Protein AF-A0A852K4J1-F1 (afdb_monomer)

Structure (mmCIF, N/CA/C/O backbone):
data_AF-A0A852K4J1-F1
#
_entry.id   AF-A0A852K4J1-F1
#
loop_
_atom_site.group_PDB
_atom_site.id
_atom_site.type_symbol
_atom_site.label_atom_id
_atom_site.label_alt_id
_atom_site.label_comp_id
_atom_site.label_asym_id
_atom_site.label_entity_id
_atom_site.label_seq_id
_atom_site.pdbx_PDB_ins_code
_atom_site.Cartn_x
_atom_site.Cartn_y
_atom_site.Cartn_z
_atom_site.occupancy
_atom_site.B_iso_or_equiv
_atom_site.auth_seq_id
_atom_site.auth_comp_id
_atom_site.auth_asym_id
_atom_site.auth_atom_id
_atom_site.pdbx_PDB_model_num
ATOM 1 N N . ALA A 1 1 ? -12.806 2.051 -1.518 1.00 55.84 1 ALA A N 1
ATOM 2 C CA . ALA A 1 1 ? -11.807 2.020 -2.610 1.00 55.84 1 ALA A CA 1
ATOM 3 C C . ALA A 1 1 ? -11.995 3.136 -3.648 1.00 55.84 1 ALA A C 1
ATOM 5 O O . ALA A 1 1 ? -11.010 3.521 -4.262 1.00 55.84 1 ALA A O 1
ATOM 6 N N . GLU A 1 2 ? -13.200 3.701 -3.827 1.00 62.00 2 GLU A N 1
ATOM 7 C CA . GLU A 1 2 ? -13.460 4.746 -4.837 1.00 62.00 2 GLU A CA 1
ATOM 8 C C . GLU A 1 2 ? -12.541 5.968 -4.742 1.00 62.00 2 GLU A C 1
ATOM 10 O O . GLU A 1 2 ? -12.102 6.444 -5.777 1.00 62.00 2 GLU A O 1
ATOM 15 N N . ALA A 1 3 ? -12.168 6.436 -3.545 1.00 65.25 3 ALA A N 1
ATOM 16 C CA . ALA A 1 3 ? -11.319 7.624 -3.379 1.00 65.25 3 ALA A CA 1
ATOM 17 C C . ALA A 1 3 ? -9.952 7.535 -4.094 1.00 65.25 3 ALA A C 1
ATOM 19 O O . ALA A 1 3 ? -9.443 8.549 -4.561 1.00 65.25 3 ALA A O 1
ATOM 20 N N . LEU A 1 4 ? -9.378 6.333 -4.237 1.00 68.00 4 LEU A N 1
ATOM 21 C CA . LEU A 1 4 ? -8.129 6.132 -4.985 1.00 68.00 4 LEU A CA 1
ATOM 22 C C . LEU A 1 4 ? -8.316 6.341 -6.495 1.00 68.00 4 LEU A C 1
ATOM 24 O O . LEU A 1 4 ? -7.391 6.794 -7.162 1.00 68.00 4 LEU A O 1
ATOM 28 N N . ALA A 1 5 ? -9.513 6.079 -7.029 1.00 73.00 5 ALA A N 1
ATOM 29 C CA . ALA A 1 5 ? -9.820 6.279 -8.445 1.00 73.00 5 ALA A CA 1
ATOM 30 C C . ALA A 1 5 ? -9.829 7.767 -8.848 1.00 73.00 5 ALA A C 1
ATOM 32 O O . ALA A 1 5 ? -9.616 8.088 -10.015 1.00 73.00 5 ALA A O 1
ATOM 33 N N . TRP A 1 6 ? -10.013 8.682 -7.887 1.00 71.38 6 TRP A N 1
ATOM 34 C CA . TRP A 1 6 ? -10.016 10.131 -8.125 1.00 71.38 6 TRP A CA 1
ATOM 35 C C . TRP A 1 6 ? -8.612 10.735 -8.276 1.00 71.38 6 TRP A C 1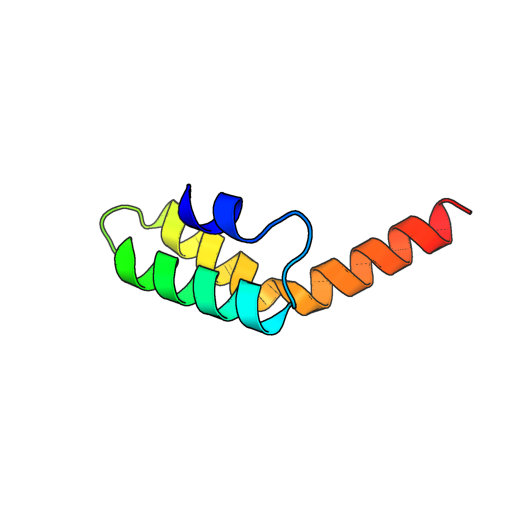
ATOM 37 O O . TRP A 1 6 ? -8.486 11.868 -8.731 1.00 71.38 6 TRP A O 1
ATOM 47 N N . LEU A 1 7 ? -7.547 10.002 -7.930 1.00 66.75 7 LEU A N 1
ATOM 48 C CA . LEU A 1 7 ? -6.170 10.521 -7.928 1.00 66.75 7 LEU A CA 1
ATOM 49 C C . LEU A 1 7 ? -5.496 10.566 -9.307 1.00 66.75 7 LEU A C 1
ATOM 51 O O . LEU A 1 7 ? -4.328 10.943 -9.416 1.00 66.75 7 LEU A O 1
ATOM 55 N N . GLY A 1 8 ? -6.218 10.206 -10.368 1.00 65.38 8 GLY A N 1
ATOM 56 C CA . GLY A 1 8 ? -5.647 10.079 -11.704 1.00 65.38 8 GLY A CA 1
ATOM 57 C C . GLY A 1 8 ? -4.682 8.893 -11.819 1.00 65.38 8 GLY A C 1
ATOM 58 O O . GLY A 1 8 ? -4.471 8.126 -10.884 1.00 65.38 8 GLY A O 1
ATOM 59 N N . HIS A 1 9 ? -4.100 8.713 -13.006 1.00 66.50 9 HIS A N 1
ATOM 60 C CA . HIS A 1 9 ? -3.390 7.479 -13.364 1.00 66.50 9 HIS A CA 1
ATOM 61 C C . HIS A 1 9 ? -2.072 7.250 -12.592 1.00 66.50 9 HIS A C 1
ATOM 63 O O . HIS A 1 9 ? -1.581 6.125 -12.556 1.00 66.50 9 HIS A O 1
ATOM 69 N N . CYS A 1 10 ? -1.483 8.286 -11.977 1.00 72.06 10 CYS A N 1
ATOM 70 C CA . CYS A 1 10 ? -0.187 8.169 -11.301 1.00 72.06 10 CYS A CA 1
ATOM 71 C C . CYS A 1 10 ? 0.060 9.317 -10.297 1.00 72.06 10 CYS A C 1
ATOM 73 O O . CYS A 1 10 ? 0.829 10.238 -10.588 1.00 72.06 10 CYS A O 1
ATOM 75 N N . PRO A 1 11 ? -0.605 9.325 -9.128 1.00 78.06 11 PRO A N 1
ATOM 76 C CA . PRO A 1 11 ? -0.304 10.309 -8.093 1.00 78.06 11 PRO A CA 1
ATOM 77 C C . PRO A 1 11 ? 1.151 10.181 -7.607 1.00 78.06 11 PRO A C 1
ATOM 79 O O . PRO A 1 11 ? 1.716 9.082 -7.637 1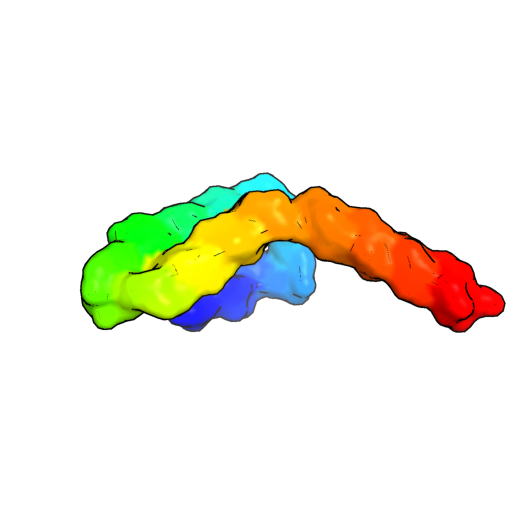.00 78.06 11 PRO A O 1
ATOM 82 N N . PRO A 1 12 ? 1.754 11.268 -7.086 1.00 85.19 12 PRO A N 1
ATOM 83 C CA . PRO A 1 12 ? 3.037 11.187 -6.400 1.00 85.19 12 PRO A CA 1
ATOM 84 C C . PRO A 1 12 ? 3.002 10.118 -5.303 1.00 85.19 12 PRO A C 1
ATOM 86 O O . PRO A 1 12 ? 2.021 10.008 -4.563 1.00 85.19 12 PRO A O 1
ATOM 89 N N . GLY A 1 13 ? 4.082 9.346 -5.171 1.00 84.31 13 GLY A N 1
ATOM 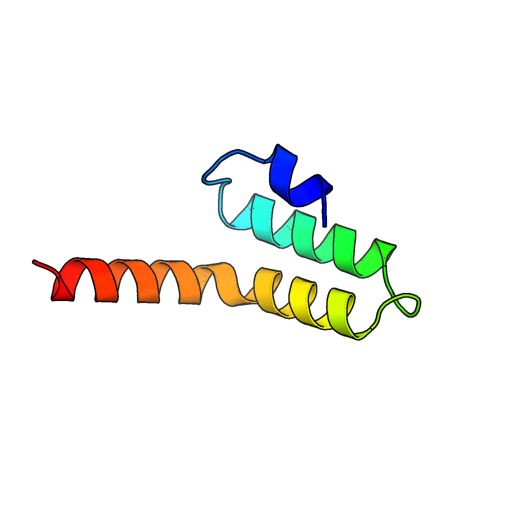90 C CA . GLY A 1 13 ? 4.122 8.198 -4.263 1.00 84.31 13 GLY A CA 1
ATOM 91 C C . GLY A 1 13 ? 3.776 8.531 -2.805 1.00 84.31 13 GLY A C 1
ATOM 92 O O . GLY A 1 13 ? 3.084 7.756 -2.149 1.00 84.31 13 GLY A O 1
ATOM 93 N N . SER A 1 14 ? 4.186 9.705 -2.315 1.00 86.69 14 SER A N 1
ATOM 94 C CA . SER A 1 14 ? 3.844 10.188 -0.971 1.00 86.69 14 SER A CA 1
ATOM 95 C C . SER A 1 14 ? 2.344 10.443 -0.795 1.00 86.69 14 SER A C 1
ATOM 97 O O . SER A 1 14 ? 1.772 10.031 0.211 1.00 86.69 14 SER A O 1
ATOM 99 N N . VAL A 1 15 ? 1.692 11.053 -1.790 1.00 88.38 15 VAL A N 1
ATOM 100 C CA . VAL A 1 15 ? 0.248 11.339 -1.778 1.00 88.38 15 VAL A CA 1
ATOM 101 C C . VAL A 1 15 ? -0.556 10.040 -1.803 1.00 88.38 15 VAL A C 1
ATOM 103 O O . VAL A 1 15 ? -1.499 9.879 -1.029 1.00 88.38 15 VAL A O 1
ATOM 106 N N . TYR A 1 16 ? -0.149 9.081 -2.641 1.00 88.00 16 TYR A N 1
ATOM 107 C CA . TYR A 1 16 ? -0.763 7.753 -2.679 1.00 88.00 16 TYR A CA 1
ATOM 108 C C . TYR A 1 16 ? -0.662 7.039 -1.323 1.00 88.00 16 TYR A C 1
ATOM 110 O O . TYR A 1 16 ? -1.661 6.516 -0.827 1.00 88.00 16 TYR A O 1
ATOM 118 N N . ALA A 1 17 ? 0.519 7.068 -0.693 1.00 90.38 17 ALA A N 1
ATOM 119 C CA . ALA A 1 17 ? 0.739 6.441 0.609 1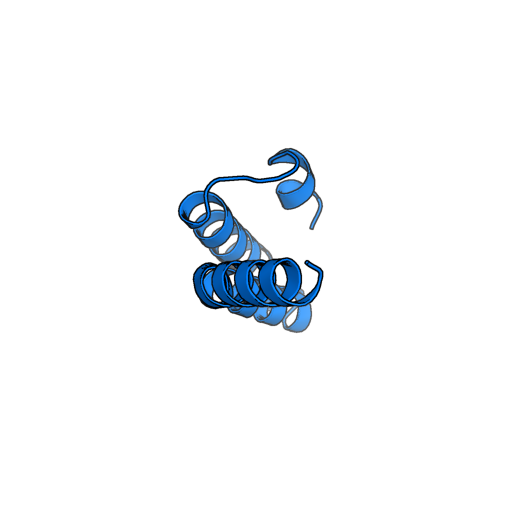.00 90.38 17 ALA A CA 1
ATOM 120 C C . ALA A 1 17 ? -0.141 7.051 1.710 1.00 90.38 17 ALA A C 1
ATOM 122 O O . ALA A 1 17 ? -0.807 6.321 2.445 1.00 90.38 17 ALA A O 1
ATOM 123 N N . GLN A 1 18 ? -0.193 8.383 1.791 1.00 92.44 18 GLN A N 1
ATOM 124 C CA . GLN A 1 18 ? -1.001 9.096 2.784 1.00 92.44 18 GLN A CA 1
ATOM 125 C C . GLN A 1 18 ? -2.497 8.806 2.631 1.00 92.44 18 GLN A C 1
ATOM 127 O O . GLN A 1 18 ? -3.198 8.620 3.624 1.00 92.44 18 GLN A O 1
ATOM 132 N N . LEU A 1 19 ? -2.994 8.719 1.398 1.00 90.94 19 LEU A N 1
ATOM 133 C CA . LEU A 1 19 ? -4.403 8.415 1.150 1.00 90.94 19 LEU A CA 1
ATOM 134 C C . LEU A 1 19 ? -4.755 6.967 1.462 1.00 90.94 19 LEU A C 1
ATOM 136 O O . LEU A 1 19 ? -5.816 6.721 2.031 1.00 90.94 19 LEU A O 1
ATOM 140 N N . CYS A 1 20 ? -3.866 6.021 1.158 1.00 91.94 20 CYS A N 1
ATOM 141 C CA . CYS A 1 20 ? -4.052 4.637 1.579 1.00 91.94 20 CYS A CA 1
ATOM 142 C C . CYS A 1 20 ? -4.135 4.534 3.111 1.00 91.94 20 CYS A C 1
ATOM 144 O O . CYS A 1 20 ? -5.036 3.877 3.624 1.00 91.94 20 CYS A O 1
ATOM 146 N N . GLN A 1 21 ? -3.277 5.249 3.846 1.00 94.38 21 GLN A N 1
ATOM 147 C CA . GLN A 1 21 ? -3.336 5.303 5.313 1.00 94.38 21 GLN A CA 1
ATOM 148 C C . GLN A 1 21 ? -4.638 5.935 5.817 1.00 94.38 21 GLN A C 1
ATOM 150 O O . GLN A 1 21 ? -5.279 5.389 6.711 1.00 94.38 21 GLN A O 1
ATOM 155 N N . LEU A 1 22 ? -5.066 7.052 5.225 1.00 94.88 22 LEU A N 1
ATOM 156 C CA . LEU A 1 22 ? -6.309 7.721 5.612 1.00 94.88 22 LEU A CA 1
ATOM 157 C C . LEU A 1 22 ? -7.538 6.832 5.361 1.00 94.88 22 LEU A C 1
ATOM 159 O O . LEU A 1 22 ? -8.423 6.740 6.209 1.00 94.88 22 LEU A O 1
ATOM 163 N N . LEU A 1 23 ? -7.576 6.133 4.223 1.00 93.00 23 LEU A N 1
ATOM 164 C CA . LEU A 1 23 ? -8.627 5.165 3.909 1.00 93.00 23 LEU A CA 1
ATOM 165 C C . LEU A 1 23 ? -8.603 3.961 4.855 1.00 93.00 23 LEU A C 1
ATOM 167 O O . LEU A 1 23 ? -9.667 3.502 5.264 1.00 93.00 23 LEU A O 1
ATOM 171 N N . ALA A 1 24 ? -7.416 3.473 5.223 1.00 94.81 24 ALA A N 1
ATOM 172 C CA . ALA A 1 24 ? -7.259 2.386 6.184 1.00 94.81 24 ALA A CA 1
ATOM 173 C C . ALA A 1 24 ? -7.807 2.784 7.564 1.00 94.81 24 ALA A C 1
ATOM 175 O O . ALA A 1 24 ? -8.544 2.016 8.176 1.00 94.81 24 ALA A O 1
ATOM 176 N N . LEU A 1 25 ? -7.529 4.012 8.018 1.00 95.19 25 LEU A N 1
ATOM 177 C CA . LEU A 1 25 ? -8.096 4.554 9.258 1.00 95.19 25 LEU A CA 1
ATOM 178 C C . LEU A 1 25 ? -9.623 4.697 9.189 1.00 95.19 25 LEU A C 1
ATOM 180 O O . LEU A 1 25 ? -10.304 4.457 10.182 1.00 95.19 25 LEU A O 1
ATOM 184 N N . ALA A 1 26 ? -10.163 5.080 8.030 1.00 94.62 26 ALA A N 1
ATOM 185 C CA . ALA A 1 26 ? -11.603 5.251 7.842 1.00 94.62 26 ALA A CA 1
ATOM 186 C C . ALA A 1 26 ? -12.371 3.917 7.768 1.00 94.62 26 ALA A C 1
ATOM 188 O O . 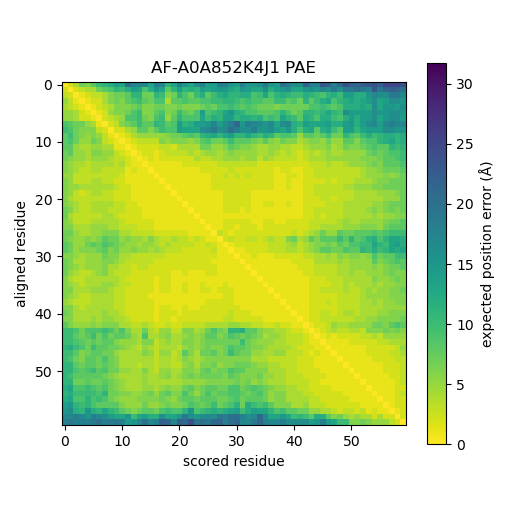ALA A 1 26 ? -13.521 3.850 8.203 1.00 94.62 26 ALA A O 1
ATOM 189 N N . LEU A 1 27 ? -11.761 2.867 7.210 1.00 94.44 27 LEU A N 1
ATOM 190 C CA . LEU A 1 27 ? -12.345 1.523 7.151 1.00 94.44 27 LEU A CA 1
ATOM 191 C C . LEU A 1 27 ? -12.226 0.804 8.498 1.00 94.44 27 LEU A C 1
ATOM 193 O O . LEU A 1 27 ? -13.228 0.305 9.018 1.00 94.44 27 LEU A O 1
ATOM 197 N N . GLY A 1 28 ? -11.017 0.779 9.064 1.00 92.00 28 GLY A N 1
ATOM 198 C CA . GLY A 1 28 ? -10.716 0.148 10.345 1.00 92.00 28 GLY A CA 1
ATOM 199 C C . GLY A 1 28 ? -11.263 -1.279 10.449 1.00 92.00 28 GLY A C 1
ATOM 200 O O . GLY A 1 28 ? -11.204 -2.067 9.502 1.00 92.00 28 GLY A O 1
ATOM 201 N N . ASP A 1 29 ? -11.855 -1.588 11.602 1.00 93.81 29 ASP A N 1
ATOM 202 C CA . ASP A 1 29 ? -12.386 -2.919 11.930 1.00 93.81 29 ASP A CA 1
ATOM 203 C C . ASP A 1 29 ? -13.612 -3.329 11.106 1.00 93.81 29 ASP A C 1
ATOM 205 O O . ASP A 1 29 ? -13.996 -4.498 11.105 1.00 93.81 29 ASP A O 1
ATOM 209 N N . ARG A 1 30 ? -14.247 -2.390 10.391 1.00 95.81 30 ARG A N 1
ATOM 210 C CA . ARG A 1 30 ? -15.399 -2.708 9.532 1.00 95.81 30 ARG A CA 1
ATOM 211 C C . ARG A 1 30 ? -14.985 -3.512 8.301 1.00 95.81 30 ARG A C 1
ATOM 213 O O . ARG A 1 30 ? -15.819 -4.214 7.736 1.00 95.81 30 ARG A O 1
ATOM 220 N N . ASP A 1 31 ? -13.725 -3.387 7.892 1.00 95.69 31 ASP A N 1
ATOM 221 C CA . ASP A 1 31 ? -13.116 -4.145 6.804 1.00 95.69 31 ASP A CA 1
ATOM 222 C C . ASP A 1 31 ? -11.615 -4.351 7.088 1.00 95.69 31 ASP A C 1
ATOM 224 O O . ASP A 1 31 ? -10.764 -3.607 6.587 1.00 95.69 31 ASP A O 1
ATOM 228 N N . PRO A 1 32 ? -11.256 -5.346 7.918 1.00 95.06 32 PRO A N 1
ATOM 229 C CA . PRO A 1 32 ? -9.872 -5.557 8.332 1.00 95.06 32 PRO A CA 1
ATOM 230 C C . PRO A 1 32 ? -8.973 -6.005 7.171 1.00 95.06 32 PRO A C 1
ATOM 232 O O . PRO A 1 32 ? -7.789 -5.667 7.146 1.00 95.06 32 PRO A O 1
ATOM 235 N N . LEU A 1 33 ? -9.521 -6.725 6.185 1.00 96.19 33 LEU A N 1
ATOM 236 C CA . LEU A 1 33 ? -8.773 -7.151 5.000 1.00 96.19 33 LEU A CA 1
ATOM 237 C C . LEU A 1 33 ? -8.492 -5.966 4.070 1.0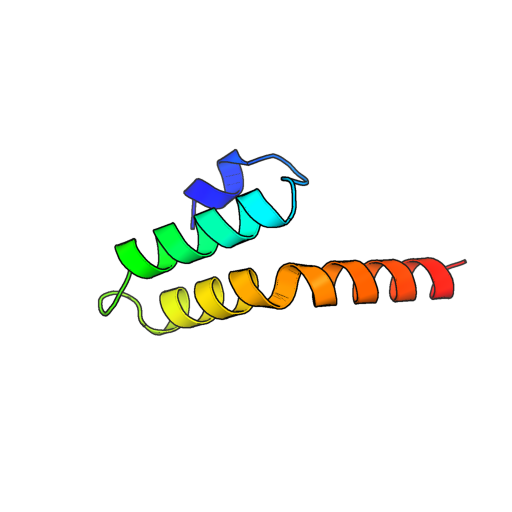0 96.19 33 LEU A C 1
ATOM 239 O O . LEU A 1 33 ? -7.351 -5.796 3.635 1.00 96.19 33 LEU A O 1
ATOM 243 N N . GLY A 1 34 ? -9.491 -5.116 3.813 1.00 94.19 34 GLY A N 1
ATOM 244 C CA . GLY A 1 34 ? -9.303 -3.882 3.049 1.00 94.19 34 GLY A CA 1
ATOM 245 C C . GLY A 1 34 ? -8.325 -2.924 3.729 1.00 94.19 34 GLY A C 1
ATOM 246 O O . GLY A 1 34 ? -7.429 -2.386 3.074 1.00 94.19 34 GLY A O 1
ATOM 247 N N . THR A 1 35 ? -8.426 -2.778 5.051 1.00 95.50 35 THR A N 1
ATOM 248 C CA . THR A 1 35 ? -7.492 -1.991 5.870 1.00 95.50 35 THR A CA 1
ATOM 249 C C . THR A 1 35 ? -6.059 -2.517 5.761 1.00 95.50 35 THR A C 1
ATOM 251 O O . THR A 1 35 ? -5.143 -1.738 5.490 1.00 95.50 35 THR A O 1
ATOM 254 N N . ALA A 1 36 ? -5.847 -3.830 5.904 1.00 95.69 36 ALA A N 1
ATOM 255 C CA . ALA A 1 36 ? -4.524 -4.439 5.764 1.00 95.69 36 ALA A CA 1
ATOM 256 C C . ALA A 1 36 ? -3.943 -4.247 4.353 1.00 95.69 36 ALA A C 1
ATOM 258 O O . ALA A 1 36 ? -2.764 -3.916 4.212 1.00 95.69 36 ALA A O 1
ATOM 259 N N . GLY A 1 37 ? -4.773 -4.395 3.316 1.00 93.56 37 GLY A N 1
ATOM 260 C CA . GLY A 1 37 ? -4.373 -4.149 1.930 1.00 93.56 37 GLY A CA 1
ATOM 261 C C . GLY A 1 37 ? -3.930 -2.704 1.696 1.00 93.56 37 GLY A C 1
ATOM 262 O O . GLY A 1 37 ? -2.864 -2.468 1.134 1.00 93.56 37 GLY A O 1
ATOM 263 N N . LEU A 1 38 ? -4.693 -1.729 2.192 1.00 93.25 38 LEU A N 1
ATOM 264 C CA . LEU A 1 38 ? -4.345 -0.309 2.087 1.00 93.25 38 LEU A CA 1
ATOM 265 C C . LEU A 1 38 ? -3.068 0.041 2.865 1.00 93.25 38 LEU A C 1
ATOM 267 O O . LEU A 1 38 ? -2.233 0.801 2.374 1.00 93.25 38 LEU A O 1
ATOM 271 N N . LEU A 1 39 ? -2.869 -0.533 4.054 1.00 94.31 39 LEU A N 1
ATOM 272 C CA . LEU A 1 39 ? -1.619 -0.360 4.798 1.00 94.31 39 LEU A CA 1
ATOM 273 C C . LEU A 1 39 ? -0.424 -0.922 4.019 1.00 94.31 39 LEU A C 1
ATOM 275 O O . LEU A 1 39 ? 0.587 -0.227 3.893 1.00 94.31 39 LEU A O 1
ATOM 279 N N . ALA A 1 40 ? -0.554 -2.119 3.441 1.00 93.06 40 A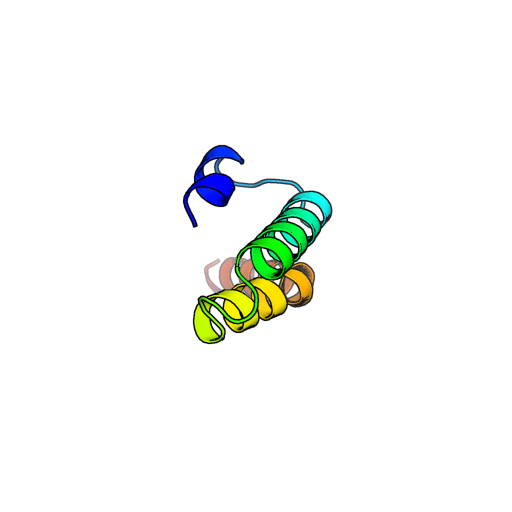LA A N 1
ATOM 280 C CA . ALA A 1 40 ? 0.484 -2.716 2.604 1.00 93.06 40 ALA A CA 1
ATOM 281 C C . ALA A 1 40 ? 0.804 -1.842 1.379 1.00 93.06 40 ALA A C 1
ATOM 283 O O . ALA A 1 40 ? 1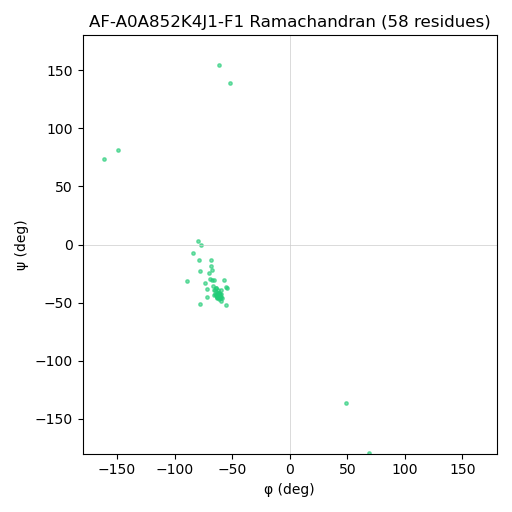.974 -1.555 1.119 1.00 93.06 40 ALA A O 1
ATOM 284 N N . GLU A 1 41 ? -0.218 -1.337 0.685 1.00 90.00 41 GLU A N 1
ATOM 285 C CA . GLU A 1 41 ? -0.069 -0.407 -0.443 1.00 90.00 41 GLU A CA 1
ATOM 286 C C . GLU A 1 41 ? 0.650 0.890 -0.040 1.00 90.00 41 GLU A C 1
ATOM 288 O O . GLU A 1 41 ? 1.507 1.381 -0.780 1.00 90.00 41 GLU A O 1
ATOM 293 N N . SER A 1 42 ? 0.369 1.422 1.156 1.00 90.88 42 SER A N 1
ATOM 294 C CA . SER A 1 42 ? 1.011 2.648 1.647 1.00 90.88 42 SER A CA 1
ATOM 295 C C . SER A 1 42 ? 2.514 2.497 1.906 1.00 90.88 42 SER A C 1
ATOM 297 O O . SER A 1 42 ? 3.270 3.452 1.730 1.00 90.88 42 SER A O 1
ATOM 299 N N . LEU A 1 43 ? 2.956 1.296 2.288 1.00 89.88 43 LEU A N 1
ATOM 300 C CA . LEU A 1 43 ? 4.360 0.977 2.561 1.00 89.88 43 LEU A CA 1
ATOM 301 C C . LEU A 1 43 ? 5.088 0.504 1.294 1.00 89.88 43 LEU A C 1
ATOM 303 O O . LEU A 1 43 ? 6.283 0.749 1.120 1.00 89.88 43 LEU A O 1
ATOM 307 N N . GLY A 1 44 ? 4.364 -0.153 0.386 1.00 85.38 44 GLY A N 1
ATOM 308 C CA . GLY A 1 44 ? 4.893 -0.779 -0.825 1.00 85.38 44 GLY A CA 1
ATOM 309 C C . GLY A 1 44 ? 5.214 0.182 -1.970 1.00 85.38 44 GLY A C 1
ATOM 310 O O . GLY A 1 44 ? 5.692 -0.265 -3.014 1.00 85.38 44 GLY A O 1
ATOM 311 N N . VAL A 1 45 ? 4.990 1.491 -1.808 1.00 83.62 45 VAL A N 1
ATOM 312 C CA . VAL A 1 45 ? 5.160 2.484 -2.881 1.00 83.62 45 VAL A CA 1
ATOM 313 C C . VAL A 1 45 ? 6.562 2.436 -3.491 1.00 83.62 45 VAL A C 1
ATOM 315 O O . VAL A 1 45 ? 6.686 2.313 -4.708 1.00 83.62 45 VAL A O 1
ATOM 318 N N . THR A 1 46 ? 7.622 2.496 -2.683 1.00 84.56 46 THR A N 1
ATOM 319 C CA . THR A 1 46 ? 9.010 2.476 -3.183 1.00 84.56 46 THR A CA 1
ATOM 320 C C . THR A 1 46 ? 9.339 1.164 -3.891 1.00 84.56 46 THR A C 1
ATOM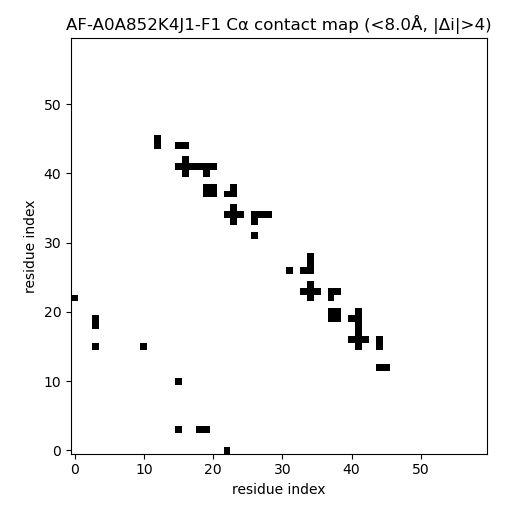 322 O O . THR A 1 46 ? 9.869 1.179 -5.003 1.00 84.56 46 THR A O 1
ATOM 325 N N . LEU A 1 47 ? 8.972 0.032 -3.283 1.00 84.50 47 LEU A N 1
ATOM 326 C CA . LEU A 1 47 ? 9.207 -1.298 -3.843 1.00 84.50 47 LEU A CA 1
ATOM 327 C C . LEU A 1 47 ? 8.501 -1.466 -5.195 1.00 84.50 47 LEU A C 1
ATOM 329 O O . LEU A 1 47 ? 9.103 -1.953 -6.149 1.00 84.50 47 LEU A O 1
ATOM 333 N N . ARG A 1 48 ? 7.252 -1.003 -5.317 1.00 86.19 48 ARG A N 1
ATOM 334 C CA . ARG A 1 48 ? 6.492 -1.045 -6.572 1.00 86.19 48 ARG A CA 1
ATOM 335 C C . ARG A 1 48 ? 7.182 -0.253 -7.682 1.00 86.19 48 ARG A C 1
ATOM 337 O O . ARG A 1 48 ? 7.305 -0.761 -8.792 1.00 86.19 48 ARG A O 1
ATOM 344 N N . HIS A 1 49 ? 7.677 0.951 -7.387 1.00 84.38 49 HIS A N 1
ATOM 345 C CA . HIS A 1 49 ? 8.427 1.744 -8.368 1.00 84.38 49 HIS A CA 1
ATOM 346 C C . HIS A 1 49 ? 9.708 1.031 -8.821 1.00 84.38 49 HIS A C 1
ATOM 348 O O . HIS A 1 49 ? 9.990 0.982 -10.018 1.00 84.38 49 HIS A O 1
ATOM 354 N N . GLN A 1 50 ? 10.459 0.440 -7.887 1.00 87.69 50 GLN A N 1
ATOM 355 C CA . GLN A 1 50 ? 11.676 -0.317 -8.200 1.00 87.69 50 GLN A CA 1
ATOM 356 C C . GLN A 1 50 ? 11.380 -1.555 -9.055 1.00 87.69 50 GLN A C 1
ATOM 358 O O . GLN A 1 50 ? 12.061 -1.793 -10.052 1.00 87.69 50 GLN A O 1
ATOM 363 N N . LEU A 1 51 ? 10.341 -2.319 -8.708 1.00 90.56 51 LEU A N 1
ATOM 364 C CA . LEU A 1 51 ? 9.919 -3.495 -9.470 1.00 90.56 51 LEU A CA 1
ATOM 365 C C . LEU A 1 51 ? 9.449 -3.122 -10.878 1.00 90.56 51 LEU A C 1
ATOM 367 O O . LEU A 1 51 ? 9.844 -3.778 -11.837 1.00 90.56 51 LEU A O 1
ATOM 371 N N . LEU A 1 52 ? 8.665 -2.052 -11.027 1.00 88.94 52 LEU A N 1
ATOM 372 C CA . LEU A 1 52 ? 8.242 -1.565 -12.343 1.00 88.94 52 LEU A CA 1
ATOM 373 C C . LEU A 1 52 ? 9.438 -1.146 -13.204 1.00 88.94 52 LEU A C 1
ATOM 375 O O . LEU A 1 52 ? 9.497 -1.499 -14.380 1.00 88.94 52 LEU A O 1
ATOM 379 N N . ALA A 1 53 ? 10.421 -0.454 -12.621 1.00 89.69 53 ALA A N 1
ATOM 380 C CA . ALA A 1 53 ? 11.651 -0.099 -13.323 1.00 89.69 53 ALA A CA 1
ATOM 381 C C . ALA A 1 53 ? 12.433 -1.344 -13.781 1.00 89.69 53 ALA A C 1
ATOM 383 O O . ALA A 1 53 ? 12.877 -1.397 -14.928 1.00 89.69 53 ALA A O 1
ATOM 384 N N . LEU A 1 54 ? 12.547 -2.366 -12.924 1.00 95.25 54 LEU A N 1
ATOM 385 C CA . LEU A 1 54 ? 13.179 -3.648 -13.262 1.00 95.25 54 LEU A CA 1
ATOM 386 C C . LEU A 1 54 ? 12.442 -4.383 -14.388 1.00 95.25 54 LEU A C 1
ATOM 388 O O . LEU A 1 54 ? 13.079 -4.868 -15.323 1.00 95.25 54 LEU A O 1
ATOM 392 N N . VAL A 1 55 ? 11.110 -4.452 -14.324 1.00 95.19 55 VAL A N 1
ATOM 393 C CA . VAL A 1 55 ? 10.284 -5.084 -15.365 1.00 95.19 55 VAL A CA 1
ATOM 394 C C . VAL A 1 55 ? 10.456 -4.359 -16.699 1.00 95.19 55 VAL A C 1
ATOM 396 O O . VAL A 1 55 ? 10.689 -5.009 -17.715 1.00 95.19 55 VAL A O 1
ATOM 399 N N . HIS A 1 56 ? 10.421 -3.024 -16.706 1.00 93.06 56 HIS A N 1
ATOM 400 C CA . HIS A 1 56 ? 10.648 -2.237 -17.920 1.00 93.06 56 HIS A CA 1
ATOM 401 C C . HIS A 1 56 ? 12.063 -2.399 -18.480 1.00 93.06 56 HIS A C 1
ATOM 403 O O . HIS A 1 56 ? 12.229 -2.435 -19.697 1.00 93.06 56 HIS A O 1
ATOM 409 N N . ALA A 1 57 ? 13.075 -2.509 -17.617 1.00 92.44 57 ALA A N 1
ATOM 410 C CA . ALA A 1 57 ? 14.449 -2.754 -18.044 1.00 92.44 57 ALA A CA 1
ATOM 411 C C . ALA A 1 57 ? 14.619 -4.144 -18.672 1.00 92.44 57 ALA A C 1
ATOM 413 O O . ALA A 1 57 ? 15.377 -4.283 -19.623 1.00 92.44 57 ALA A O 1
ATOM 414 N N . ARG A 1 58 ? 13.903 -5.159 -18.169 1.00 92.00 58 ARG A N 1
ATOM 415 C CA . ARG A 1 58 ? 13.936 -6.532 -18.701 1.00 92.00 58 ARG A CA 1
ATOM 416 C C . ARG A 1 58 ? 13.113 -6.712 -19.983 1.00 92.00 58 ARG A C 1
ATOM 418 O O . ARG A 1 58 ? 13.340 -7.668 -20.714 1.00 92.00 58 ARG A O 1
ATOM 425 N N . ALA A 1 59 ? 12.130 -5.846 -20.214 1.00 88.00 59 ALA A N 1
ATOM 426 C CA . ALA A 1 59 ? 11.275 -5.874 -21.400 1.00 88.00 59 ALA A CA 1
ATOM 427 C C . ALA A 1 59 ? 11.886 -5.163 -22.626 1.00 88.00 59 ALA A C 1
ATOM 429 O O . ALA A 1 59 ? 11.293 -5.226 -23.703 1.00 88.00 59 ALA A O 1
ATOM 430 N N . ARG A 1 60 ? 13.025 -4.476 -22.466 1.00 66.81 60 ARG A N 1
ATOM 431 C CA . ARG A 1 60 ? 13.848 -3.940 -23.562 1.00 66.81 60 ARG A CA 1
ATOM 432 C C . ARG A 1 60 ? 14.925 -4.940 -23.955 1.00 66.81 60 ARG A C 1
ATOM 434 O O . ARG A 1 60 ? 15.238 -4.971 -25.162 1.00 66.81 60 ARG A O 1
#

Mean predicted aligned error: 5.39 Å

Organism: Spizella passerina (NCBI:txid40210)

Foldseek 3Di:
DVVLVVCPDDHDLQVLLVVLQVVLVVCPPVCPPSSVVSNCSSVCSVVVVVVVVVVVVVVD

Solvent-accessible surface area (backbone atoms only — not comparable to full-atom values): 3418 Å² total; per-residue (Å²): 119,69,77,64,70,75,54,58,98,75,54,58,61,68,60,49,20,53,49,25,44,54,50,19,68,71,42,34,85,83,35,56,67,62,20,51,51,24,46,50,53,33,69,39,44,66,59,51,54,53,51,52,50,52,52,57,62,72,74,107

Sequence (60 aa):
AEALAWLGHCPPGSVYAQLCQLLALALGDRDPLGTAGLLAESLGVTLRHQLLALVHARAR

Secondary structure (DSSP, 8-state):
-HHHHTT-S---HHHHHHHHHHHHHHHGGGSHHHHHHHHHHHHTHHHHHHHHHHHHHHT-

Radius of gyration: 13.14 Å; Cα contacts (8 Å, |Δi|>4): 35; chains: 1; bounding box: 30×18×36 Å

pLDDT: mean 86.52, std 10.34, range [55.84, 96.19]